Protein AF-A0A353NAM0-F1 (afdb_monomer_lite)

pLDDT: mean 90.91, std 11.15, range [50.44, 98.19]

Sequence (76 aa):
YIPPRSSGGRIMSLTDPEEKMSKSASNPKSFIALLDPPEVIKKKIMSAVTDSDSVIRYDEENKPAVSNLMVIYSLS

Structure (mmCIF, N/CA/C/O backbone):
data_AF-A0A353NAM0-F1
#
_entry.id   AF-A0A353NAM0-F1
#
loop_
_atom_site.group_PDB
_atom_site.id
_atom_site.type_symbol
_atom_site.label_atom_id
_atom_site.label_alt_id
_atom_site.label_comp_id
_atom_site.label_asym_id
_atom_site.label_entity_id
_atom_site.label_seq_id
_atom_site.pdbx_PDB_ins_code
_atom_site.Cartn_x
_atom_site.Cartn_y
_atom_site.Cartn_z
_atom_site.occupancy
_atom_site.B_iso_or_equiv
_atom_site.auth_seq_id
_atom_site.auth_comp_id
_atom_site.auth_asym_id
_atom_site.auth_atom_id
_atom_site.pdbx_PDB_model_num
ATOM 1 N N . TYR A 1 1 ? 2.118 -15.167 -9.274 1.00 65.62 1 TYR A N 1
ATOM 2 C CA . TYR A 1 1 ? 2.215 -16.020 -8.076 1.00 65.62 1 TYR A CA 1
ATOM 3 C C . TYR A 1 1 ? 2.776 -15.162 -6.956 1.00 65.62 1 TYR A C 1
ATOM 5 O O . TYR A 1 1 ? 3.838 -14.590 -7.155 1.00 65.62 1 TYR A O 1
ATOM 13 N N . ILE A 1 2 ? 2.034 -14.993 -5.861 1.00 76.69 2 ILE A N 1
ATOM 14 C CA . ILE A 1 2 ? 2.508 -14.318 -4.643 1.00 76.69 2 ILE A CA 1
ATOM 15 C C . ILE A 1 2 ? 2.791 -15.446 -3.649 1.00 76.69 2 ILE A C 1
ATOM 17 O O . ILE A 1 2 ? 1.90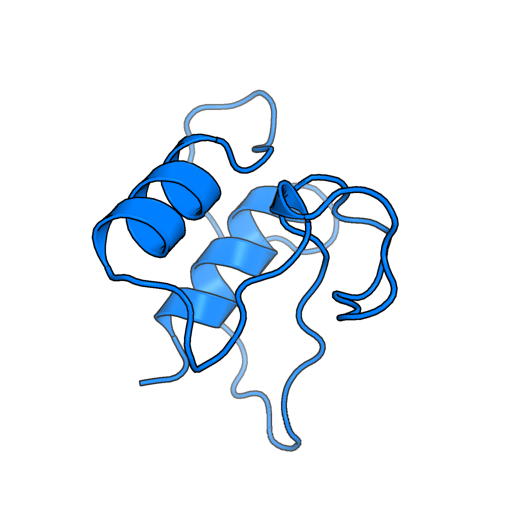3 -16.281 -3.457 1.00 76.69 2 ILE A O 1
ATOM 21 N N . PRO A 1 3 ? 4.002 -15.544 -3.076 1.00 71.19 3 PRO A N 1
ATOM 22 C CA . PRO A 1 3 ? 4.329 -16.645 -2.187 1.00 71.19 3 PRO A CA 1
ATOM 23 C C . PRO A 1 3 ? 3.412 -16.614 -0.952 1.00 71.19 3 PRO A C 1
ATOM 25 O O . PRO A 1 3 ? 3.189 -15.538 -0.388 1.00 71.19 3 PRO A O 1
ATOM 28 N N . PRO A 1 4 ? 2.883 -17.769 -0.507 1.00 68.25 4 PRO A N 1
ATOM 29 C CA . PRO A 1 4 ? 2.083 -17.836 0.707 1.00 68.25 4 PRO A CA 1
ATOM 30 C C . PRO A 1 4 ? 2.938 -17.387 1.894 1.00 68.25 4 PRO A C 1
ATOM 32 O O . PRO A 1 4 ? 3.953 -18.003 2.223 1.00 68.25 4 PRO A O 1
ATOM 35 N N . ARG A 1 5 ? 2.548 -16.285 2.541 1.00 65.81 5 ARG A N 1
ATOM 36 C CA . ARG A 1 5 ? 3.276 -15.766 3.701 1.00 65.81 5 ARG A CA 1
ATOM 37 C C . ARG A 1 5 ? 2.810 -16.510 4.953 1.00 65.81 5 ARG A C 1
ATOM 39 O O . ARG A 1 5 ? 1.837 -16.125 5.589 1.00 65.81 5 ARG A O 1
ATOM 46 N N . SER A 1 6 ? 3.533 -17.568 5.318 1.00 54.09 6 SER A N 1
ATOM 47 C CA . SER A 1 6 ? 3.243 -18.477 6.442 1.00 54.09 6 SER A CA 1
ATOM 48 C C . SER A 1 6 ? 3.293 -17.838 7.842 1.00 54.09 6 SER A C 1
ATOM 50 O O . SER A 1 6 ? 3.075 -18.526 8.837 1.00 54.09 6 SER A O 1
ATOM 52 N N . SER A 1 7 ? 3.614 -16.546 7.974 1.00 50.44 7 SER A N 1
ATOM 53 C CA . SER A 1 7 ? 3.807 -15.882 9.275 1.00 50.44 7 SER A CA 1
ATOM 54 C C . SER A 1 7 ? 3.587 -14.367 9.195 1.00 50.44 7 SER A C 1
ATOM 56 O O . SER A 1 7 ? 4.542 -13.597 9.264 1.00 50.44 7 SER A O 1
ATOM 58 N N . GLY A 1 8 ? 2.335 -13.926 9.020 1.00 57.72 8 GLY A N 1
ATOM 59 C CA . GLY A 1 8 ? 1.959 -12.511 9.192 1.00 57.72 8 GLY A CA 1
ATOM 60 C C . GLY A 1 8 ? 2.783 -11.549 8.335 1.00 57.72 8 GLY A C 1
ATOM 61 O O . GLY A 1 8 ? 3.306 -10.563 8.846 1.00 57.72 8 GLY A O 1
ATOM 62 N N . GLY A 1 9 ? 2.953 -11.920 7.063 1.00 69.81 9 GLY A N 1
ATOM 63 C CA . GLY A 1 9 ? 3.847 -11.319 6.082 1.00 69.81 9 GLY A CA 1
ATOM 64 C C . GLY A 1 9 ? 4.222 -9.853 6.283 1.00 69.81 9 GLY A C 1
ATOM 65 O O . GLY A 1 9 ? 3.357 -9.011 6.492 1.00 69.81 9 GLY A O 1
ATOM 66 N N . ARG A 1 10 ? 5.512 -9.524 6.153 1.00 86.88 10 ARG A N 1
ATOM 67 C CA . ARG A 1 10 ? 6.008 -8.152 6.325 1.00 86.88 10 ARG A CA 1
ATOM 68 C C . ARG A 1 10 ? 5.382 -7.212 5.285 1.00 86.88 10 ARG A C 1
ATOM 70 O O . ARG A 1 10 ? 5.720 -7.273 4.106 1.00 86.88 10 ARG A O 1
ATOM 77 N N . ILE A 1 11 ? 4.460 -6.368 5.738 1.00 92.44 11 ILE A N 1
ATOM 78 C CA . ILE A 1 11 ? 3.867 -5.291 4.943 1.00 92.44 11 ILE A CA 1
ATOM 79 C C . ILE A 1 11 ? 4.722 -4.033 5.102 1.00 92.44 11 ILE A C 1
ATOM 81 O O . ILE A 1 11 ? 5.082 -3.649 6.223 1.00 92.44 11 ILE A O 1
ATOM 85 N N . MET A 1 12 ? 5.061 -3.419 3.976 1.00 95.56 12 MET A N 1
ATOM 86 C CA . MET A 1 12 ? 5.854 -2.192 3.918 1.00 95.56 12 MET A CA 1
ATOM 87 C C . MET A 1 12 ? 4.950 -0.960 3.898 1.00 95.56 12 MET A C 1
ATOM 89 O O . MET A 1 12 ? 3.735 -1.064 3.691 1.00 95.56 12 MET A O 1
ATOM 93 N N . SER A 1 13 ? 5.532 0.203 4.155 1.00 97.69 13 SER A N 1
ATOM 94 C CA . SER A 1 13 ? 4.839 1.484 4.131 1.00 97.69 13 SER A CA 1
ATOM 95 C C . SER A 1 13 ? 4.258 1.770 2.740 1.00 97.69 13 SER A C 1
ATOM 97 O O . SER A 1 13 ? 4.815 1.399 1.709 1.00 97.69 13 SER A O 1
ATOM 99 N N . LEU A 1 14 ? 3.098 2.430 2.705 1.00 97.94 14 LEU A N 1
ATOM 100 C CA . LEU A 1 14 ? 2.456 2.856 1.455 1.00 97.94 14 LEU A CA 1
ATOM 101 C C . LEU A 1 14 ? 3.169 4.043 0.799 1.00 97.94 14 LEU A C 1
ATOM 103 O O . LEU A 1 14 ? 2.875 4.371 -0.346 1.00 97.94 14 LEU A O 1
ATOM 107 N N . THR A 1 15 ? 4.058 4.722 1.524 1.00 97.94 15 THR A N 1
ATOM 108 C CA . THR A 1 15 ? 4.774 5.905 1.028 1.00 97.94 15 THR A CA 1
ATOM 109 C C . THR A 1 15 ? 6.269 5.678 0.865 1.00 97.94 15 THR A C 1
ATOM 111 O O . THR A 1 15 ? 6.919 6.499 0.232 1.00 97.94 15 THR A O 1
ATOM 114 N N . ASP A 1 16 ? 6.798 4.596 1.434 1.00 96.62 16 ASP A N 1
ATOM 115 C CA . ASP A 1 16 ? 8.194 4.193 1.307 1.00 96.62 16 ASP A CA 1
ATOM 116 C C . ASP A 1 16 ? 8.276 2.652 1.332 1.00 96.62 16 ASP A C 1
ATOM 118 O O . ASP A 1 16 ? 7.951 2.044 2.356 1.00 96.62 16 ASP A O 1
ATOM 122 N N . PRO A 1 17 ? 8.657 1.997 0.223 1.00 93.81 17 PRO A N 1
ATOM 123 C CA . PRO A 1 17 ? 8.725 0.542 0.155 1.00 93.81 17 PRO A CA 1
ATOM 124 C C . PRO A 1 17 ? 9.875 -0.071 0.975 1.00 93.81 17 PRO A C 1
ATOM 126 O O . PRO A 1 17 ? 9.845 -1.280 1.221 1.00 93.81 17 PRO A O 1
ATOM 129 N N . GLU A 1 18 ? 10.864 0.715 1.410 1.00 93.12 18 GLU A N 1
ATOM 130 C CA . GLU A 1 18 ? 11.986 0.237 2.232 1.00 93.12 18 GLU A CA 1
ATOM 131 C C . GLU A 1 18 ? 11.632 0.202 3.728 1.00 93.12 18 GLU A C 1
ATOM 133 O O . GLU A 1 18 ? 12.196 -0.573 4.514 1.00 93.12 18 GLU A O 1
ATOM 138 N N . GLU A 1 19 ? 10.640 0.992 4.138 1.00 95.69 19 GLU A N 1
ATOM 139 C CA . GLU A 1 19 ? 10.194 1.063 5.522 1.00 95.69 19 GLU A CA 1
ATOM 140 C C . GLU A 1 19 ? 9.103 0.034 5.836 1.00 95.69 19 GLU A C 1
ATOM 142 O O . GLU A 1 19 ? 8.120 -0.141 5.117 1.00 95.69 19 GLU A O 1
ATOM 147 N N . LYS A 1 20 ? 9.213 -0.622 6.996 1.00 94.88 20 LYS A N 1
ATOM 148 C CA . LYS A 1 20 ? 8.122 -1.461 7.509 1.00 94.88 20 LYS A CA 1
ATOM 149 C C . LYS A 1 20 ? 6.940 -0.571 7.902 1.00 94.88 20 LYS A C 1
ATOM 151 O O . LYS A 1 20 ? 7.126 0.426 8.597 1.00 94.88 20 LYS A O 1
ATOM 156 N N . MET A 1 21 ? 5.719 -0.987 7.562 1.00 95.62 21 MET A N 1
ATOM 157 C CA . MET A 1 21 ? 4.514 -0.285 8.004 1.00 95.62 21 MET A CA 1
ATOM 158 C C . MET A 1 21 ? 4.479 -0.181 9.540 1.00 95.62 21 MET A C 1
ATOM 160 O O . MET A 1 21 ? 4.590 -1.187 10.248 1.00 95.62 21 MET A O 1
ATOM 164 N N . SER A 1 22 ? 4.310 1.039 10.057 1.00 95.56 22 SER A N 1
ATOM 165 C CA . SER A 1 22 ? 4.268 1.315 11.493 1.00 95.56 22 SER A CA 1
ATOM 166 C C . SER A 1 22 ? 3.175 2.319 11.841 1.00 95.56 22 SER A C 1
ATOM 168 O O . SER A 1 22 ? 3.090 3.388 11.246 1.00 95.56 22 SER A O 1
ATOM 170 N N . LYS A 1 23 ? 2.395 2.020 12.886 1.00 93.62 23 LYS A N 1
ATOM 171 C CA . LYS A 1 23 ? 1.402 2.948 13.457 1.00 93.62 23 LYS A CA 1
ATOM 172 C C . LYS A 1 23 ? 2.022 4.194 14.102 1.00 93.62 23 LYS A C 1
ATOM 174 O O . LYS A 1 23 ? 1.305 5.144 14.386 1.00 93.62 23 LYS A O 1
ATOM 179 N N . SER A 1 24 ? 3.323 4.158 14.403 1.00 94.31 24 SER A N 1
ATOM 180 C CA . SER A 1 24 ? 4.062 5.285 14.984 1.00 94.31 24 SER A CA 1
ATOM 181 C C . SER A 1 24 ? 4.766 6.138 13.928 1.00 94.31 24 SER A C 1
ATOM 183 O O . SER A 1 24 ? 5.517 7.039 14.294 1.00 94.31 24 SER A O 1
ATOM 185 N N . ALA A 1 25 ? 4.584 5.837 12.637 1.00 94.75 25 ALA A N 1
ATOM 186 C CA . ALA A 1 25 ? 5.131 6.655 11.566 1.00 94.75 25 ALA A CA 1
ATOM 187 C C . ALA A 1 25 ? 4.524 8.064 11.620 1.00 94.75 25 ALA A C 1
ATOM 189 O O . ALA A 1 25 ? 3.320 8.230 11.817 1.00 94.75 25 ALA A O 1
ATOM 190 N N . SER A 1 26 ? 5.360 9.084 11.422 1.00 95.12 26 SER A N 1
ATOM 191 C CA . SER A 1 26 ? 4.936 10.490 11.435 1.00 95.12 26 SER A CA 1
ATOM 192 C C . SER A 1 26 ? 3.956 10.812 10.305 1.00 95.12 26 SER A C 1
ATOM 194 O O . SER A 1 26 ? 3.068 11.646 10.473 1.00 95.12 26 SER A O 1
ATOM 196 N N . ASN A 1 27 ? 4.092 10.135 9.159 1.00 96.06 27 ASN A N 1
ATOM 197 C CA . ASN A 1 27 ? 3.192 10.276 8.024 1.00 96.06 27 ASN A CA 1
ATOM 198 C C . AS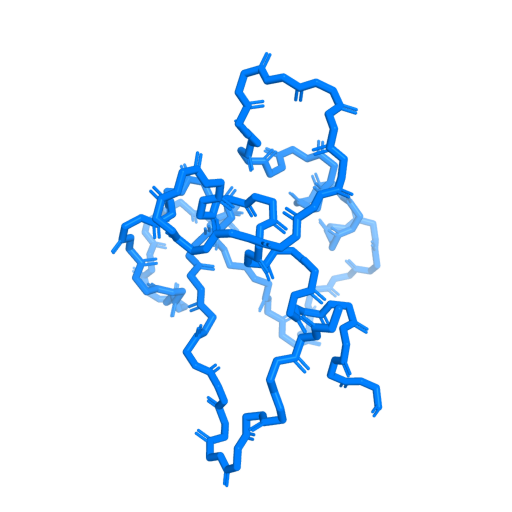N A 1 27 ? 2.008 9.297 8.142 1.00 96.06 27 ASN A C 1
ATOM 200 O O . ASN A 1 27 ? 2.188 8.101 7.894 1.00 96.06 27 ASN A O 1
ATOM 204 N N . PRO A 1 28 ? 0.775 9.765 8.409 1.00 95.88 28 PRO A N 1
ATOM 205 C CA . PRO A 1 28 ? -0.388 8.889 8.543 1.00 95.88 28 PRO A CA 1
ATOM 206 C C . PRO A 1 28 ? -0.784 8.193 7.234 1.00 95.88 28 PRO A C 1
ATOM 208 O O . PRO A 1 28 ? -1.570 7.251 7.270 1.00 95.88 28 PRO A O 1
ATOM 211 N N . LYS A 1 29 ? -0.268 8.628 6.074 1.00 97.25 29 LYS A N 1
ATOM 212 C CA . LYS A 1 29 ? -0.505 7.956 4.785 1.00 97.25 29 LYS A CA 1
ATOM 213 C C . LYS A 1 29 ? 0.326 6.685 4.606 1.00 97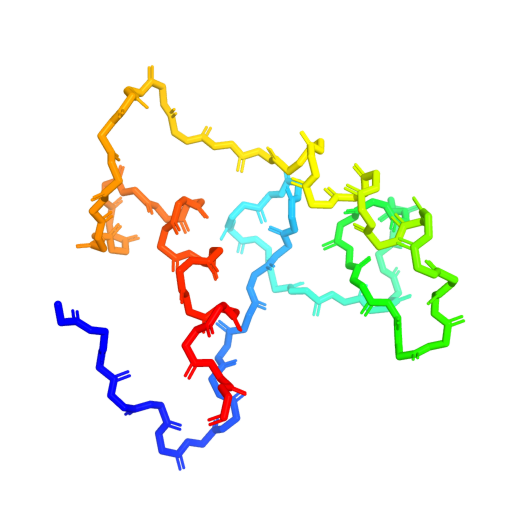.25 29 LYS A C 1
ATOM 215 O O . LYS A 1 29 ? -0.014 5.886 3.745 1.00 97.25 29 LYS A O 1
ATOM 220 N N . SER A 1 30 ? 1.375 6.491 5.406 1.00 97.62 30 SER A N 1
ATOM 221 C CA . SER A 1 30 ? 2.287 5.340 5.304 1.00 97.62 30 SER A CA 1
ATOM 222 C C . SER A 1 30 ? 1.665 4.015 5.761 1.00 97.62 30 SER A C 1
ATOM 224 O O . SER A 1 30 ? 2.147 2.949 5.385 1.00 97.62 30 SER A O 1
ATOM 226 N N . PHE A 1 31 ? 0.586 4.053 6.549 1.00 97.25 31 PHE A N 1
ATOM 227 C CA . PHE A 1 31 ? -0.059 2.869 7.113 1.00 97.25 31 PHE A CA 1
ATOM 228 C C . PHE A 1 31 ? -1.582 2.936 7.024 1.00 97.25 31 PHE A C 1
ATOM 230 O O . PHE A 1 31 ? -2.168 4.019 6.981 1.00 97.25 31 PHE A O 1
ATOM 237 N N . ILE A 1 32 ? -2.230 1.772 7.071 1.00 96.44 32 ILE A N 1
ATOM 238 C CA . ILE A 1 32 ? -3.683 1.645 7.236 1.00 96.44 32 ILE A CA 1
ATOM 239 C C . ILE A 1 32 ? -3.960 1.185 8.664 1.00 96.44 32 ILE A C 1
ATOM 241 O O . ILE A 1 32 ? -3.439 0.159 9.102 1.00 96.44 32 ILE A O 1
ATOM 245 N N . ALA A 1 33 ? -4.756 1.951 9.406 1.00 95.94 33 ALA A N 1
ATOM 246 C CA . ALA A 1 33 ? -5.252 1.524 10.706 1.00 95.94 33 ALA A CA 1
ATOM 247 C C . ALA A 1 33 ? -6.512 0.672 10.533 1.00 95.94 33 ALA A C 1
ATOM 249 O O . ALA A 1 33 ? -7.318 0.914 9.641 1.00 95.94 33 ALA A O 1
ATOM 250 N N . LEU A 1 34 ? -6.731 -0.283 11.440 1.00 93.50 34 LEU A N 1
ATOM 251 C CA . LEU A 1 34 ? -7.922 -1.144 11.416 1.00 93.50 34 LEU A CA 1
ATOM 252 C C . LEU A 1 34 ? -9.241 -0.370 11.552 1.00 93.50 34 LEU A C 1
ATOM 254 O O . LEU A 1 34 ? -10.282 -0.854 11.129 1.00 93.50 34 LEU A O 1
ATOM 258 N N . LEU A 1 35 ? -9.187 0.815 12.163 1.00 96.44 35 LEU A N 1
ATOM 259 C CA . LEU A 1 35 ? -10.339 1.686 12.391 1.00 96.44 35 LEU A CA 1
ATOM 260 C C . LEU A 1 35 ? -10.355 2.894 11.446 1.00 96.44 35 LEU A C 1
ATOM 262 O O . LEU A 1 35 ? -11.127 3.825 11.672 1.00 96.44 35 LEU A O 1
ATOM 266 N N . ASP A 1 36 ? -9.498 2.912 10.419 1.00 97.00 36 ASP A N 1
ATOM 267 C CA . ASP A 1 36 ? -9.590 3.948 9.396 1.00 97.00 36 ASP A CA 1
ATOM 268 C C . ASP A 1 36 ? -10.955 3.841 8.693 1.00 97.00 36 ASP A C 1
ATOM 270 O O . ASP A 1 36 ? -11.350 2.751 8.269 1.00 97.00 36 ASP A O 1
ATOM 274 N N . PRO A 1 37 ? -11.677 4.959 8.517 1.00 98.19 37 PRO A N 1
ATOM 275 C CA . PRO A 1 37 ? -12.893 4.962 7.721 1.00 98.19 37 PRO A CA 1
ATOM 276 C C . PRO A 1 37 ? -12.634 4.521 6.267 1.00 98.19 37 PRO A C 1
ATOM 278 O O . PRO A 1 37 ? -11.553 4.800 5.727 1.00 98.19 37 PRO A O 1
ATOM 281 N N . PRO A 1 38 ? -13.610 3.897 5.579 1.00 98.06 38 PRO A N 1
ATOM 282 C CA . PRO A 1 38 ? -13.434 3.394 4.212 1.00 98.06 38 PRO A CA 1
ATOM 283 C C . PRO A 1 38 ? -12.894 4.432 3.215 1.00 98.06 38 PRO A C 1
ATOM 285 O O . PRO A 1 38 ? -12.055 4.127 2.365 1.00 98.06 38 PRO A O 1
ATOM 288 N N . GLU A 1 39 ? -13.330 5.683 3.325 1.00 97.94 39 GLU A N 1
ATOM 289 C CA . GLU A 1 39 ? -12.882 6.797 2.492 1.00 97.94 39 GLU A CA 1
ATOM 290 C C . GLU A 1 39 ? -11.424 7.194 2.753 1.00 97.94 39 GLU A C 1
ATOM 292 O O . GLU A 1 39 ? -10.722 7.607 1.824 1.00 97.94 39 GLU A O 1
ATOM 297 N N . VAL A 1 40 ? -10.945 7.039 3.990 1.00 97.88 40 VAL A N 1
ATOM 298 C CA . VAL A 1 40 ? -9.541 7.262 4.358 1.00 97.88 40 VAL A CA 1
ATOM 299 C C . VAL A 1 40 ? -8.682 6.131 3.807 1.00 97.88 40 VAL A C 1
ATOM 301 O O . VAL A 1 40 ? -7.673 6.412 3.159 1.00 97.88 40 VAL A O 1
ATOM 304 N N . ILE A 1 41 ? -9.113 4.875 3.973 1.00 97.88 41 ILE A N 1
ATOM 305 C CA . ILE A 1 41 ? -8.434 3.699 3.403 1.00 97.88 41 ILE A CA 1
ATOM 306 C C . ILE A 1 41 ? -8.290 3.863 1.888 1.00 97.88 41 ILE A C 1
ATOM 308 O O . ILE A 1 41 ? -7.183 3.767 1.354 1.00 97.88 41 ILE A O 1
ATOM 312 N N . LYS A 1 42 ? -9.388 4.200 1.196 1.00 97.94 42 LYS A N 1
ATOM 313 C CA . LYS A 1 42 ? -9.387 4.425 -0.254 1.00 97.94 42 LYS A CA 1
ATOM 314 C C . LYS A 1 42 ? -8.389 5.507 -0.658 1.00 97.94 42 LYS A C 1
ATOM 316 O O . LYS A 1 42 ? -7.605 5.288 -1.577 1.00 97.94 42 LYS A O 1
ATOM 321 N N . LYS A 1 43 ? -8.384 6.655 0.028 1.00 98.06 43 LYS A N 1
ATOM 322 C CA . LYS A 1 43 ? -7.432 7.741 -0.257 1.00 98.06 43 LYS A CA 1
ATOM 323 C C . LYS A 1 43 ? -5.984 7.296 -0.066 1.00 98.06 43 LYS A C 1
ATOM 325 O O . LYS A 1 43 ? -5.168 7.589 -0.931 1.00 98.06 43 LYS A O 1
ATOM 330 N N . LYS A 1 44 ? -5.677 6.579 1.020 1.00 98.00 44 LYS A N 1
ATOM 331 C CA . LYS A 1 44 ? -4.323 6.078 1.301 1.00 98.00 44 LYS A CA 1
ATOM 332 C C . LYS A 1 44 ? -3.842 5.117 0.215 1.00 98.00 44 LYS A C 1
ATOM 334 O O . LYS A 1 44 ? -2.762 5.342 -0.320 1.00 98.00 44 LYS A O 1
ATOM 339 N N . ILE A 1 45 ? -4.668 4.138 -0.170 1.00 97.25 45 ILE A N 1
ATOM 340 C CA . ILE A 1 45 ? -4.367 3.192 -1.260 1.00 97.25 45 ILE A CA 1
ATOM 341 C C . ILE A 1 45 ? -4.181 3.918 -2.597 1.00 97.25 45 ILE A C 1
ATOM 343 O O . ILE A 1 45 ? -3.203 3.670 -3.291 1.00 97.25 45 ILE A O 1
ATOM 347 N N . MET A 1 46 ? -5.075 4.848 -2.949 1.00 96.94 46 MET A N 1
ATOM 348 C CA . MET A 1 46 ? -4.976 5.603 -4.207 1.00 96.94 46 MET A CA 1
ATOM 349 C C . MET A 1 46 ? -3.744 6.513 -4.277 1.00 96.94 46 MET A C 1
ATOM 351 O O . MET A 1 46 ? -3.302 6.846 -5.371 1.00 96.94 46 MET A O 1
ATOM 355 N N . SER A 1 47 ? -3.220 6.948 -3.129 1.00 97.44 47 SER A N 1
ATOM 356 C CA . SER A 1 47 ? -2.021 7.787 -3.039 1.00 97.44 47 SER A CA 1
ATOM 357 C C . SER A 1 47 ? -0.740 7.014 -2.726 1.00 97.44 47 SER A C 1
ATOM 359 O O . SER A 1 47 ? 0.281 7.647 -2.465 1.00 97.44 47 SER A O 1
ATOM 361 N N . ALA A 1 48 ? -0.798 5.681 -2.670 1.00 97.75 48 ALA A N 1
ATOM 362 C CA . ALA A 1 48 ? 0.372 4.867 -2.384 1.00 97.75 48 ALA A CA 1
ATOM 363 C C . ALA A 1 48 ? 1.425 5.042 -3.487 1.00 97.75 48 ALA A C 1
ATOM 365 O O . ALA A 1 48 ? 1.092 5.174 -4.669 1.00 97.75 48 ALA A O 1
ATOM 366 N N . VAL A 1 49 ? 2.696 5.048 -3.094 1.00 97.62 49 VAL A N 1
ATOM 367 C CA . VAL A 1 49 ? 3.814 5.068 -4.036 1.00 97.62 49 VAL A CA 1
ATOM 368 C C . VAL A 1 49 ? 3.782 3.783 -4.860 1.00 97.62 49 VAL A C 1
ATOM 370 O O . VAL A 1 49 ? 3.443 2.710 -4.363 1.00 97.62 49 VAL A O 1
ATOM 373 N N . THR A 1 50 ? 4.106 3.919 -6.140 1.00 96.81 50 THR A N 1
ATOM 374 C CA . THR A 1 50 ? 4.223 2.821 -7.100 1.00 96.81 50 THR A CA 1
ATOM 375 C C . THR A 1 50 ? 5.540 2.959 -7.852 1.00 96.81 50 THR A C 1
ATOM 377 O O . THR A 1 50 ? 6.202 3.995 -7.780 1.00 96.81 50 THR A O 1
ATOM 380 N N . ASP A 1 51 ? 5.935 1.893 -8.538 1.00 95.81 51 ASP A N 1
ATOM 381 C CA . ASP A 1 51 ? 7.125 1.887 -9.383 1.00 95.81 51 ASP A CA 1
ATOM 382 C C . ASP A 1 51 ? 6.851 2.645 -10.700 1.00 95.81 51 ASP A C 1
ATOM 384 O O . ASP A 1 51 ? 5.703 2.842 -11.089 1.00 95.81 51 ASP A O 1
ATOM 388 N N . SER A 1 52 ? 7.897 3.070 -11.411 1.00 92.00 52 SER A N 1
ATOM 389 C CA . SER A 1 52 ? 7.780 4.000 -12.551 1.00 92.00 52 SER A CA 1
ATOM 390 C C . SER A 1 52 ? 7.072 3.455 -13.803 1.00 92.00 52 SER A C 1
ATOM 392 O O . SER A 1 52 ? 6.773 4.227 -14.713 1.00 92.00 52 SER A O 1
ATOM 394 N N . ASP A 1 53 ? 6.843 2.144 -13.894 1.00 92.25 53 ASP A N 1
ATOM 395 C CA . ASP A 1 53 ? 6.172 1.512 -15.033 1.00 92.25 53 ASP A CA 1
ATOM 396 C C . ASP A 1 53 ? 4.695 1.190 -14.732 1.00 92.25 53 ASP A C 1
ATOM 398 O O . ASP A 1 53 ? 4.250 1.170 -13.586 1.00 92.25 53 ASP A O 1
ATOM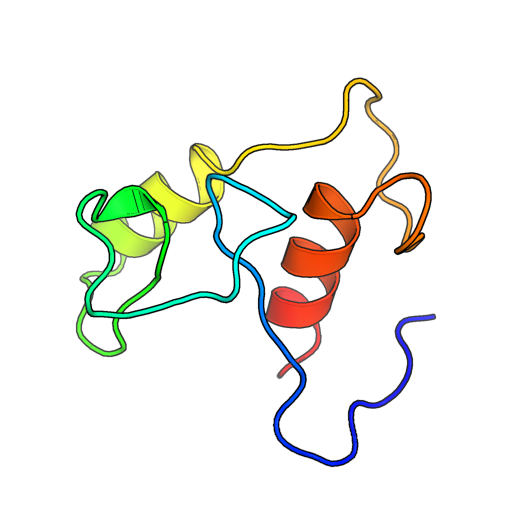 402 N N . SER A 1 54 ? 3.918 0.908 -15.777 1.00 91.88 54 SER A N 1
ATOM 403 C CA . SER A 1 54 ? 2.486 0.590 -15.678 1.00 91.88 54 SER A CA 1
ATOM 404 C C . SER A 1 54 ? 2.181 -0.913 -15.607 1.00 91.88 54 SER A C 1
ATOM 406 O O . SER A 1 54 ? 1.044 -1.332 -15.843 1.00 91.88 54 SER A O 1
ATOM 408 N N . VAL A 1 55 ? 3.174 -1.749 -15.300 1.00 95.12 55 VAL A N 1
ATOM 409 C CA . VAL A 1 55 ? 3.035 -3.208 -15.268 1.00 95.12 55 VAL A CA 1
ATOM 410 C C . VAL A 1 55 ? 2.727 -3.675 -13.850 1.00 95.12 55 VAL A C 1
ATOM 412 O O . VAL A 1 55 ? 3.492 -3.463 -12.913 1.00 95.12 55 VAL A O 1
ATOM 415 N N . ILE A 1 56 ? 1.626 -4.409 -13.695 1.00 94.75 56 ILE A N 1
ATOM 416 C CA . ILE A 1 56 ? 1.275 -5.057 -12.428 1.00 94.75 56 ILE A CA 1
ATOM 417 C C . ILE A 1 56 ? 1.908 -6.449 -12.406 1.00 94.75 56 ILE A C 1
ATOM 419 O O . ILE A 1 56 ? 1.396 -7.395 -13.009 1.00 94.75 56 ILE A O 1
ATOM 423 N N . ARG A 1 57 ? 3.042 -6.579 -11.716 1.00 94.00 57 ARG A N 1
ATOM 424 C CA . ARG A 1 57 ? 3.747 -7.850 -11.522 1.00 94.00 57 ARG A CA 1
ATOM 425 C C . ARG A 1 57 ? 4.412 -7.871 -10.153 1.00 94.00 57 ARG A C 1
ATOM 427 O O . ARG A 1 57 ? 4.977 -6.872 -9.729 1.00 94.00 57 ARG A O 1
ATOM 434 N N . TYR A 1 58 ? 4.378 -9.037 -9.515 1.00 92.81 58 TYR A N 1
ATOM 435 C CA . TYR A 1 58 ? 5.117 -9.288 -8.284 1.00 92.81 58 TYR A CA 1
ATOM 436 C C . TYR A 1 58 ? 6.606 -9.496 -8.595 1.00 92.81 58 TYR A C 1
ATOM 438 O O . TYR A 1 58 ? 6.966 -10.373 -9.386 1.00 92.81 58 TYR A O 1
ATOM 446 N N . ASP A 1 59 ? 7.435 -8.653 -7.994 1.00 93.69 59 ASP A N 1
ATOM 447 C CA . ASP A 1 59 ? 8.892 -8.596 -8.081 1.00 93.69 59 ASP A CA 1
ATOM 448 C C . ASP A 1 59 ? 9.402 -7.765 -6.890 1.00 93.69 59 ASP A C 1
ATOM 450 O O . ASP A 1 59 ? 9.324 -6.540 -6.913 1.00 93.69 59 ASP A O 1
ATOM 454 N N . GLU A 1 60 ? 9.846 -8.405 -5.807 1.00 90.62 60 GLU A N 1
ATOM 455 C CA . GLU A 1 60 ? 10.248 -7.671 -4.594 1.00 90.62 60 GLU A CA 1
ATOM 456 C C . GLU A 1 60 ? 11.535 -6.858 -4.780 1.00 90.62 60 GLU A C 1
ATOM 458 O O . GLU A 1 60 ? 11.746 -5.900 -4.046 1.00 90.62 60 GLU A O 1
ATOM 463 N N . GLU A 1 61 ? 12.375 -7.215 -5.752 1.00 92.31 61 GLU A N 1
ATOM 464 C CA . GLU A 1 61 ? 13.644 -6.531 -6.008 1.00 92.31 61 GLU A CA 1
ATOM 465 C C . GLU A 1 61 ? 13.440 -5.307 -6.903 1.00 92.31 61 GLU A C 1
ATOM 467 O O . GLU A 1 61 ? 13.899 -4.214 -6.583 1.00 92.31 61 GLU A O 1
ATOM 472 N N . ASN A 1 62 ? 12.710 -5.472 -8.008 1.00 95.31 62 ASN A N 1
ATOM 473 C CA . ASN A 1 62 ? 12.570 -4.422 -9.020 1.00 95.31 62 ASN A CA 1
ATOM 474 C C . ASN A 1 62 ? 11.269 -3.624 -8.891 1.00 95.31 62 ASN A C 1
ATOM 476 O O . ASN A 1 62 ? 11.158 -2.541 -9.464 1.00 95.31 62 ASN A O 1
ATOM 480 N N . LYS A 1 63 ? 10.260 -4.177 -8.206 1.00 95.25 63 LYS A N 1
ATOM 481 C CA . LYS A 1 63 ? 8.930 -3.568 -8.046 1.00 95.25 63 LYS A CA 1
ATOM 482 C C . LYS A 1 63 ? 8.419 -3.681 -6.606 1.00 95.25 63 LYS A C 1
ATOM 484 O O . LYS A 1 63 ? 7.329 -4.230 -6.376 1.00 95.25 63 LYS A O 1
ATOM 489 N N . PRO A 1 64 ? 9.198 -3.241 -5.604 1.00 95.12 64 PRO A N 1
ATOM 490 C CA . PRO A 1 64 ? 8.863 -3.467 -4.203 1.00 95.12 64 PRO A CA 1
ATOM 491 C C . PRO A 1 64 ? 7.541 -2.793 -3.808 1.00 95.12 64 PRO A C 1
ATOM 493 O O . PRO A 1 64 ? 6.771 -3.362 -3.028 1.00 95.12 64 PRO A O 1
ATOM 496 N N . ALA A 1 65 ? 7.224 -1.631 -4.391 1.00 96.19 65 ALA A N 1
ATOM 497 C CA . ALA A 1 65 ? 6.008 -0.889 -4.078 1.00 96.19 65 ALA A CA 1
ATOM 498 C C . ALA A 1 65 ? 4.748 -1.603 -4.598 1.00 96.19 65 ALA A C 1
ATOM 500 O O . ALA A 1 65 ? 3.828 -1.890 -3.823 1.00 96.19 65 ALA A O 1
ATOM 501 N N . VAL A 1 66 ? 4.722 -1.980 -5.883 1.00 96.25 66 VAL A N 1
ATOM 502 C CA . VAL A 1 66 ? 3.601 -2.747 -6.457 1.00 96.25 66 VAL A CA 1
ATOM 503 C C . VAL A 1 66 ? 3.482 -4.124 -5.799 1.00 96.25 66 VAL A C 1
ATOM 505 O O . VAL A 1 66 ? 2.373 -4.562 -5.481 1.00 9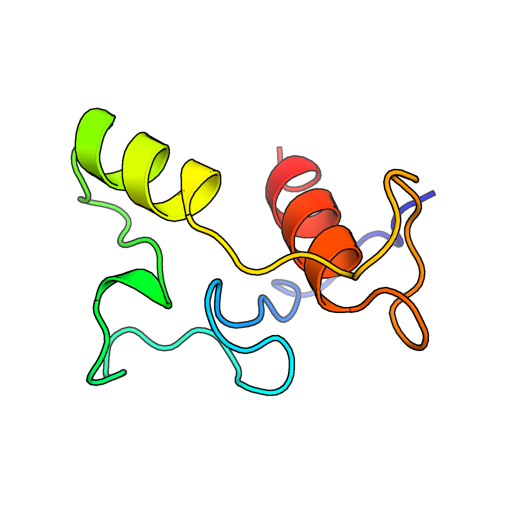6.25 66 VAL A O 1
ATOM 508 N N . SER A 1 67 ? 4.604 -4.789 -5.517 1.00 94.56 67 SER A N 1
ATOM 509 C CA . SER A 1 67 ? 4.615 -6.090 -4.838 1.00 94.56 67 SER A CA 1
ATOM 510 C C . SER A 1 67 ? 3.998 -6.024 -3.445 1.00 94.56 67 SER A C 1
ATOM 512 O O . SER A 1 67 ? 3.230 -6.914 -3.077 1.00 94.56 67 SER A O 1
ATOM 514 N N . ASN A 1 68 ? 4.261 -4.955 -2.688 1.00 94.50 68 ASN A N 1
ATOM 515 C CA . ASN A 1 68 ? 3.649 -4.736 -1.379 1.00 94.50 68 ASN A CA 1
ATOM 516 C C . ASN A 1 68 ? 2.115 -4.631 -1.475 1.00 94.50 68 ASN A C 1
ATOM 518 O O . ASN A 1 68 ? 1.405 -5.311 -0.731 1.00 94.50 68 ASN A O 1
ATOM 522 N N . LEU A 1 69 ? 1.594 -3.855 -2.434 1.00 94.50 69 LEU A N 1
ATOM 523 C CA . LEU A 1 69 ? 0.147 -3.722 -2.662 1.00 94.50 69 LEU A CA 1
ATOM 524 C C . LEU A 1 69 ? -0.498 -5.051 -3.075 1.00 94.50 69 LEU A C 1
ATOM 526 O O . LEU A 1 69 ? -1.568 -5.405 -2.577 1.00 94.50 69 LEU A O 1
ATOM 530 N N . MET A 1 70 ? 0.168 -5.811 -3.948 1.00 93.31 70 MET A N 1
ATOM 531 C CA . MET A 1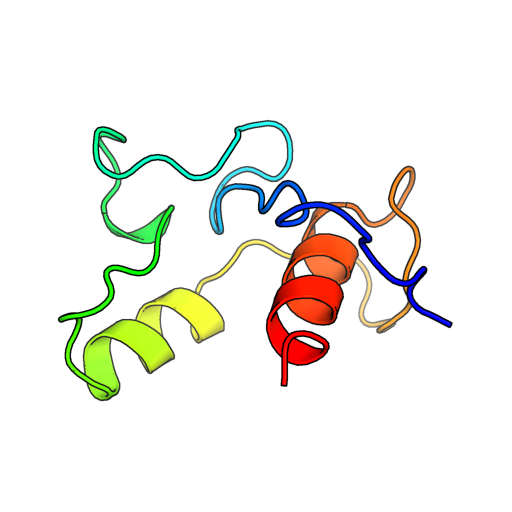 70 ? -0.285 -7.140 -4.357 1.00 93.31 70 MET A CA 1
ATOM 532 C C . MET A 1 70 ? -0.363 -8.098 -3.168 1.00 93.31 70 MET A C 1
ATOM 534 O O . MET A 1 70 ? -1.328 -8.856 -3.060 1.00 93.31 70 MET A O 1
ATOM 538 N N . VAL A 1 71 ? 0.610 -8.048 -2.252 1.00 91.75 71 VAL A N 1
ATOM 539 C CA . VAL A 1 71 ? 0.554 -8.873 -1.045 1.00 91.75 71 VAL A CA 1
ATOM 540 C C . VAL A 1 71 ? -0.616 -8.465 -0.155 1.00 91.75 71 VAL A C 1
ATOM 542 O O . VAL A 1 71 ? -1.361 -9.349 0.257 1.00 91.75 71 VAL A O 1
ATOM 545 N N . ILE A 1 72 ? -0.828 -7.168 0.097 1.00 91.44 72 ILE A N 1
ATOM 546 C CA . ILE A 1 72 ? -1.990 -6.690 0.870 1.00 91.44 72 ILE A CA 1
ATOM 547 C C . ILE A 1 72 ? -3.296 -7.229 0.265 1.00 91.44 72 ILE A C 1
ATOM 549 O O . ILE A 1 72 ? -4.136 -7.746 0.995 1.00 91.44 72 ILE A O 1
ATOM 553 N N . TYR A 1 73 ? -3.439 -7.174 -1.062 1.00 91.50 73 TYR A N 1
ATOM 554 C CA . TYR A 1 73 ? -4.608 -7.702 -1.773 1.00 91.50 73 TYR A CA 1
ATOM 555 C C . TYR A 1 73 ? -4.774 -9.226 -1.626 1.00 91.50 73 TYR A C 1
ATOM 557 O O . TYR A 1 73 ? -5.891 -9.728 -1.535 1.00 91.50 73 TYR A O 1
ATOM 565 N N . SER A 1 74 ? -3.665 -9.968 -1.579 1.00 88.88 74 SER A N 1
ATOM 566 C CA . SER A 1 74 ? -3.672 -11.433 -1.474 1.00 88.88 74 SER A CA 1
ATOM 567 C C . SER A 1 74 ? -4.053 -11.978 -0.096 1.00 88.88 74 SER A C 1
ATOM 569 O O . SER A 1 74 ? -4.342 -13.164 0.010 1.00 88.88 74 SER A O 1
ATOM 571 N N . LEU A 1 75 ? -4.045 -11.144 0.951 1.00 81.56 75 LEU A N 1
ATOM 572 C CA . LEU A 1 75 ? -4.307 -11.549 2.340 1.00 81.56 75 LEU A CA 1
ATOM 573 C C . LEU A 1 75 ? -5.810 -11.701 2.652 1.00 81.56 75 LEU A C 1
ATOM 575 O O . LEU A 1 75 ? -6.259 -11.330 3.735 1.00 81.56 75 LEU A O 1
ATOM 579 N N . SER A 1 76 ? -6.577 -12.224 1.696 1.00 61.28 76 SER A N 1
ATOM 580 C CA . SER A 1 76 ? -8.006 -12.529 1.855 1.00 61.28 76 SER A CA 1
ATOM 581 C C . SER A 1 76 ? -8.248 -13.883 2.514 1.00 61.28 76 SER A C 1
ATOM 583 O O . SER A 1 76 ? -7.436 -14.811 2.300 1.00 61.28 76 SER A O 1
#

Secondary structure (DSSP, 8-state):
-PPP-SSS--PBPSS-TTSBP-TT-S-GGG---TT--HHHHHHHHHT----SSS-----TTT-HHHHHHHHHHH--

Foldseek 3Di:
DQDPPPPPDFAFFQADLVHTQDPPDPDPLRHDDPPDDPVRVVVSNVPGDWAPDPDQDQDCPRTSNSNSVVVVVVPD

Radius of gyration: 12.18 Å; chains: 1; bounding box: 27×29×31 Å